Protein AF-A0A9W9KB62-F1 (afdb_monomer_lite)

InterPro domains:
  IPR057495 Mitochondrial chaperone BCS1-like, ATPase lid domain [PF25426] (30-102)

Foldseek 3Di:
DDDDDDDPPDDDPPDPPPPPPQQFDFLVVQLVLQCVLQVVVVVVPPDPDDPVVVVVVSVVSSVLSNLQSVLDDTRDDGSVVSNVLCVVCSPPSPVSSVCSNVVVVVVVVVD

Organism: NCBI:txid1131581

Secondary structure (DSSP, 8-state):
---------S--TT---------PPPHHHHHHHHHHHHHHHHHHS-----HHHHHHHHHHHHHHHHHHHHHSPTTTS-HHHHHHHHHHTTT-HHHHHHHHHHHHHHHHHH-

Radius of gyration: 18.88 Å; chains: 1; bounding box: 44×48×46 Å

Sequence (111 aa):
MRLTVIWTALIRPGRVDLHVRFELPSRGELRSLFLSIYCDVVRSAEIPVEQEKEKKDMGKLENLADQFAENLPERRFSIADVQGFLWCYKWQPEEACVNVEDWVKEMEIED

Structure (mmCIF, N/CA/C/O backbone):
data_AF-A0A9W9KB62-F1
#
_entry.id   AF-A0A9W9KB62-F1
#
loop_
_atom_site.group_PDB
_atom_site.id
_atom_site.type_symbol
_atom_site.label_atom_id
_atom_site.label_alt_id
_atom_site.label_comp_id
_atom_site.label_asym_id
_atom_site.label_entity_id
_atom_site.label_seq_id
_atom_site.pdbx_PDB_ins_code
_atom_site.Cartn_x
_atom_site.Cartn_y
_atom_site.Cartn_z
_atom_site.occupancy
_atom_site.B_iso_or_equiv
_atom_site.auth_seq_id
_atom_site.auth_comp_id
_atom_site.auth_asym_id
_atom_site.auth_atom_id
_atom_site.pdbx_PDB_model_num
ATOM 1 N N . MET A 1 1 ? 35.374 39.244 -21.593 1.00 43.47 1 MET A N 1
ATOM 2 C CA . MET A 1 1 ? 34.054 38.620 -21.847 1.00 43.47 1 MET A CA 1
ATOM 3 C C . MET A 1 1 ? 33.966 37.412 -20.918 1.00 43.47 1 MET A C 1
ATOM 5 O O . MET A 1 1 ? 34.721 36.483 -21.122 1.00 43.47 1 MET A O 1
ATOM 9 N N . ARG A 1 2 ? 33.469 37.534 -19.680 1.00 43.78 2 ARG A N 1
ATOM 10 C CA . ARG A 1 2 ? 32.060 37.546 -19.225 1.00 43.78 2 ARG A CA 1
ATOM 11 C C . ARG A 1 2 ? 31.251 36.312 -19.678 1.00 43.78 2 ARG A C 1
ATOM 13 O O . ARG A 1 2 ? 30.764 36.332 -20.795 1.00 43.78 2 ARG A O 1
ATOM 20 N N . LEU A 1 3 ? 31.113 35.372 -18.722 1.00 45.91 3 LEU A N 1
ATOM 21 C CA . LEU A 1 3 ? 29.965 34.501 -18.373 1.00 45.91 3 LEU A CA 1
ATOM 22 C C . LEU A 1 3 ? 29.475 33.546 -19.486 1.00 45.91 3 LEU A C 1
ATOM 24 O O . LEU A 1 3 ? 29.221 33.980 -20.592 1.00 45.91 3 LEU A O 1
ATOM 28 N N . THR A 1 4 ? 29.316 32.241 -19.261 1.00 45.59 4 THR A N 1
ATOM 29 C CA . THR A 1 4 ? 28.399 31.672 -18.264 1.00 45.59 4 THR A CA 1
ATOM 30 C C . THR A 1 4 ? 28.785 30.246 -17.864 1.00 45.59 4 THR A C 1
ATOM 32 O O . THR A 1 4 ? 28.850 29.322 -18.668 1.00 45.59 4 THR A O 1
ATOM 35 N N . VAL A 1 5 ? 28.968 30.090 -16.559 1.00 54.59 5 VAL A N 1
ATOM 36 C CA . VAL A 1 5 ? 28.783 28.854 -15.806 1.00 54.59 5 VAL A CA 1
ATOM 37 C C . VAL A 1 5 ? 27.310 28.433 -15.865 1.00 54.59 5 VAL A C 1
ATOM 39 O O . VAL A 1 5 ? 26.432 29.226 -15.541 1.00 54.59 5 VAL A O 1
ATOM 42 N N . ILE A 1 6 ? 27.043 27.200 -16.286 1.00 54.06 6 ILE A N 1
ATOM 43 C CA . ILE A 1 6 ? 25.746 26.514 -16.179 1.00 54.06 6 ILE A CA 1
ATOM 44 C C . ILE A 1 6 ? 26.048 25.014 -16.322 1.00 54.06 6 ILE A C 1
ATOM 46 O O . ILE A 1 6 ? 26.405 24.574 -17.401 1.00 54.06 6 ILE A O 1
ATOM 50 N N . TRP A 1 7 ? 26.031 24.150 -15.312 1.00 43.59 7 TRP A N 1
ATOM 51 C CA . TRP A 1 7 ? 25.620 24.253 -13.919 1.00 43.59 7 TRP A CA 1
ATOM 52 C C . TRP A 1 7 ? 26.407 23.215 -13.105 1.00 43.59 7 TRP A C 1
ATOM 54 O O . TRP A 1 7 ? 26.076 22.032 -13.086 1.00 43.59 7 TRP A O 1
ATOM 64 N N . THR A 1 8 ? 27.410 23.657 -12.353 1.00 46.41 8 THR A N 1
ATOM 65 C CA . THR A 1 8 ? 27.910 22.939 -11.173 1.00 46.41 8 THR A CA 1
ATOM 66 C C . THR A 1 8 ? 26.913 23.134 -10.023 1.00 46.41 8 THR A C 1
ATOM 68 O O . THR A 1 8 ? 27.184 23.878 -9.083 1.00 46.41 8 THR A O 1
ATOM 71 N N . ALA A 1 9 ? 25.715 22.550 -10.128 1.00 48.66 9 ALA A N 1
ATOM 72 C CA . ALA A 1 9 ? 24.674 22.684 -9.101 1.00 48.66 9 ALA A CA 1
ATOM 73 C C . ALA A 1 9 ? 23.829 21.423 -8.883 1.00 48.66 9 ALA A C 1
ATOM 75 O O . ALA A 1 9 ? 22.643 21.527 -8.577 1.00 48.66 9 ALA A O 1
ATOM 76 N N . LEU A 1 10 ? 24.426 20.234 -8.992 1.00 45.34 10 LEU A N 1
ATOM 77 C CA . LEU A 1 10 ? 23.745 19.000 -8.584 1.00 45.34 10 LEU A CA 1
ATOM 78 C C . LEU A 1 10 ? 24.334 18.296 -7.364 1.00 45.34 10 LEU A C 1
ATOM 80 O O . LEU A 1 10 ? 23.711 17.366 -6.875 1.00 45.34 10 LEU A O 1
ATOM 84 N N . ILE A 1 11 ? 25.433 18.783 -6.784 1.00 45.31 11 ILE A N 1
ATOM 85 C CA . ILE A 1 11 ? 25.972 18.183 -5.557 1.00 45.31 11 ILE A CA 1
ATOM 86 C C . ILE A 1 11 ? 26.000 19.237 -4.456 1.00 45.31 11 ILE A C 1
ATOM 88 O O . ILE A 1 11 ? 27.013 19.883 -4.196 1.00 45.31 11 ILE A O 1
ATOM 92 N N . ARG A 1 12 ? 24.843 19.439 -3.816 1.00 51.72 12 ARG A N 1
ATOM 93 C CA . ARG A 1 12 ? 24.835 19.995 -2.460 1.00 51.72 12 ARG A CA 1
ATOM 94 C C . ARG A 1 12 ? 25.177 18.850 -1.499 1.00 51.72 12 ARG A C 1
ATOM 96 O O . ARG A 1 12 ? 24.448 17.857 -1.518 1.00 51.72 12 ARG A O 1
ATOM 103 N N . PRO A 1 13 ? 26.196 18.970 -0.631 1.00 46.31 13 PRO A N 1
ATOM 104 C CA . PRO A 1 13 ? 26.306 18.076 0.515 1.00 46.31 13 PRO A CA 1
ATOM 105 C C . PRO A 1 13 ? 25.044 18.261 1.370 1.00 46.31 13 PRO A C 1
ATOM 107 O O . PRO A 1 13 ? 24.754 19.366 1.824 1.00 46.31 13 PRO A O 1
ATOM 110 N N . GLY A 1 14 ? 24.236 17.204 1.477 1.00 48.97 14 GLY A N 1
ATOM 111 C CA . GLY A 1 14 ? 22.903 17.240 2.093 1.00 48.97 14 GLY A CA 1
ATOM 112 C C . GLY A 1 14 ? 21.779 16.638 1.243 1.00 48.97 14 GLY A C 1
ATOM 113 O O . GLY A 1 14 ? 20.659 16.527 1.731 1.00 48.97 14 GLY A O 1
ATOM 114 N N . ARG A 1 15 ? 22.044 16.219 -0.001 1.00 46.28 15 ARG A N 1
ATOM 115 C CA . ARG A 1 15 ? 21.157 15.292 -0.716 1.00 46.28 15 ARG A CA 1
ATOM 116 C C . ARG A 1 15 ? 21.749 13.901 -0.617 1.00 46.28 15 ARG A C 1
ATOM 118 O O . ARG A 1 15 ? 22.855 13.662 -1.086 1.00 46.28 15 ARG A O 1
ATOM 125 N N . VAL A 1 16 ? 21.030 13.020 0.064 1.00 41.38 16 VAL A N 1
ATOM 126 C CA . VAL A 1 16 ? 21.329 11.597 0.043 1.00 41.38 16 VAL A CA 1
ATOM 127 C C . VAL A 1 16 ? 21.095 11.147 -1.404 1.00 41.38 16 VAL A C 1
ATOM 129 O O . VAL A 1 16 ? 19.976 11.220 -1.908 1.00 41.38 16 VAL A O 1
ATOM 132 N N . ASP A 1 17 ? 22.159 10.771 -2.110 1.00 36.97 17 ASP A N 1
ATOM 133 C CA . ASP A 1 17 ? 22.047 9.923 -3.294 1.00 36.97 17 ASP A CA 1
ATOM 134 C C . ASP A 1 17 ? 21.551 8.570 -2.784 1.00 36.97 17 ASP A C 1
ATOM 136 O O . ASP A 1 17 ? 22.338 7.691 -2.414 1.00 36.97 17 ASP A O 1
ATOM 140 N N . LEU A 1 18 ? 20.228 8.431 -2.665 1.00 44.06 18 LEU A N 1
ATOM 141 C CA . LEU A 1 18 ? 19.614 7.145 -2.392 1.00 44.06 18 LEU A CA 1
ATOM 142 C C . LEU A 1 18 ? 19.841 6.305 -3.645 1.00 44.06 18 LEU A C 1
ATOM 144 O O . LEU A 1 18 ? 19.085 6.379 -4.609 1.00 44.06 18 LEU A O 1
ATOM 148 N N . HIS A 1 19 ? 20.914 5.519 -3.631 1.00 42.84 19 HIS A N 1
ATOM 149 C CA . HIS A 1 19 ? 21.057 4.376 -4.514 1.00 42.84 19 HIS A CA 1
ATOM 150 C C . HIS A 1 19 ? 19.961 3.381 -4.114 1.00 42.84 19 HIS A C 1
ATOM 152 O O . HIS A 1 19 ? 20.216 2.427 -3.380 1.00 42.84 19 HIS A O 1
ATOM 158 N N . VAL A 1 20 ? 18.717 3.642 -4.531 1.00 51.00 20 VAL A N 1
ATOM 159 C CA . VAL A 1 20 ? 17.650 2.649 -4.476 1.00 51.00 20 VAL A CA 1
ATOM 160 C C . VAL A 1 20 ? 18.103 1.580 -5.447 1.00 51.00 20 VAL A C 1
ATOM 162 O O . VAL A 1 20 ? 18.060 1.765 -6.663 1.00 51.00 20 VAL A O 1
ATOM 165 N N . ARG A 1 21 ? 18.622 0.470 -4.923 1.00 45.28 21 ARG A N 1
ATOM 166 C CA . ARG A 1 21 ? 18.629 -0.756 -5.708 1.00 45.28 21 ARG A CA 1
ATOM 167 C C . ARG A 1 21 ? 17.193 -0.917 -6.192 1.00 45.28 21 ARG A C 1
ATOM 169 O O . ARG A 1 21 ? 16.294 -0.946 -5.358 1.00 45.28 21 ARG A O 1
ATOM 176 N N . PHE A 1 22 ? 16.986 -0.947 -7.508 1.00 52.59 22 PHE A N 1
ATOM 177 C CA . PHE A 1 22 ? 15.707 -1.257 -8.158 1.00 52.59 22 PHE A CA 1
ATOM 178 C C . PHE A 1 22 ? 15.337 -2.731 -7.900 1.00 52.59 22 PHE A C 1
ATOM 180 O O . PHE A 1 22 ? 15.056 -3.503 -8.811 1.00 52.59 22 PHE A O 1
ATOM 187 N N . GLU A 1 23 ? 15.426 -3.161 -6.646 1.00 60.25 23 GLU A N 1
ATOM 188 C CA . GLU A 1 23 ? 14.832 -4.393 -6.185 1.00 60.25 23 GLU A CA 1
ATOM 189 C C . GLU A 1 23 ? 13.351 -4.087 -6.073 1.00 60.25 23 GLU A C 1
ATOM 191 O O . GLU A 1 23 ? 12.912 -3.217 -5.320 1.00 60.25 23 GLU A O 1
ATOM 196 N N . LEU A 1 24 ? 12.598 -4.729 -6.954 1.00 71.38 24 LEU A N 1
ATOM 197 C CA . LEU A 1 24 ? 11.167 -4.563 -6.985 1.00 71.38 24 LEU A CA 1
ATOM 198 C C . LEU A 1 24 ? 10.626 -5.102 -5.640 1.00 71.38 24 LEU A C 1
ATOM 200 O O . LEU A 1 24 ? 10.989 -6.218 -5.252 1.00 71.38 24 LEU A O 1
ATOM 204 N N . PRO A 1 25 ? 9.820 -4.313 -4.913 1.00 78.19 25 PRO A N 1
ATOM 205 C CA . PRO A 1 25 ? 9.433 -4.593 -3.543 1.00 78.19 25 PRO A CA 1
ATOM 206 C C . PRO A 1 25 ? 8.656 -5.907 -3.447 1.00 78.19 25 PRO A C 1
ATOM 208 O O . PRO A 1 25 ? 7.809 -6.244 -4.284 1.00 78.19 25 PRO A O 1
ATOM 211 N N . SER A 1 26 ? 8.967 -6.658 -2.398 1.00 83.31 26 SER A N 1
ATOM 212 C CA . SER A 1 26 ? 8.211 -7.834 -1.977 1.00 83.31 26 SER A CA 1
ATOM 213 C C . SER A 1 26 ? 6.859 -7.436 -1.376 1.00 83.31 26 SER A C 1
ATOM 215 O O . SER A 1 26 ? 6.665 -6.299 -0.938 1.00 83.31 26 SER A O 1
ATOM 217 N N . ARG A 1 27 ? 5.923 -8.390 -1.277 1.00 84.38 27 ARG A N 1
ATOM 218 C CA . ARG A 1 27 ? 4.610 -8.154 -0.645 1.00 84.38 27 ARG A CA 1
ATOM 219 C C . ARG A 1 27 ? 4.727 -7.549 0.763 1.00 84.38 27 ARG A C 1
ATOM 221 O O . ARG A 1 27 ? 3.986 -6.636 1.118 1.00 84.38 27 ARG A O 1
ATOM 228 N N . GLY A 1 28 ? 5.702 -8.008 1.549 1.00 85.00 28 GLY A N 1
ATOM 229 C CA . GLY A 1 28 ? 5.953 -7.480 2.894 1.00 85.00 28 GLY A CA 1
ATOM 230 C C . GLY A 1 28 ? 6.426 -6.022 2.901 1.00 85.00 28 GLY A C 1
ATOM 231 O O . GLY A 1 28 ? 6.042 -5.253 3.782 1.00 85.00 28 GLY A O 1
ATOM 232 N N . GLU A 1 29 ? 7.214 -5.618 1.904 1.00 84.94 29 GLU A N 1
ATOM 233 C CA . GLU A 1 29 ? 7.671 -4.232 1.755 1.00 84.94 29 GLU A CA 1
ATOM 234 C C . GLU A 1 29 ? 6.536 -3.307 1.314 1.00 84.94 29 GLU A C 1
ATOM 236 O O . GLU A 1 29 ? 6.400 -2.218 1.869 1.00 84.94 29 GLU A O 1
ATOM 241 N N . LEU A 1 30 ? 5.670 -3.758 0.399 1.00 87.50 30 LEU A N 1
ATOM 242 C CA . LEU A 1 30 ? 4.469 -3.022 -0.017 1.00 87.50 30 LEU A CA 1
ATOM 243 C C . LEU A 1 30 ? 3.516 -2.783 1.162 1.00 87.50 30 LEU A C 1
ATOM 245 O O . LEU A 1 30 ? 3.062 -1.657 1.376 1.00 87.50 30 LEU A O 1
ATOM 249 N N . ARG A 1 31 ? 3.292 -3.813 1.989 1.00 90.38 31 ARG A N 1
ATOM 250 C CA . ARG A 1 31 ? 2.530 -3.703 3.243 1.00 90.38 31 ARG A CA 1
ATOM 251 C C . ARG A 1 31 ? 3.147 -2.661 4.178 1.00 90.38 31 ARG A C 1
ATOM 253 O O . ARG A 1 31 ? 2.449 -1.796 4.707 1.00 90.38 31 ARG A O 1
ATOM 260 N N . SER A 1 32 ? 4.464 -2.726 4.385 1.00 87.81 32 SER A N 1
ATOM 261 C CA . SER A 1 32 ? 5.168 -1.790 5.267 1.00 87.81 32 SER A CA 1
ATOM 262 C C . SER A 1 32 ? 5.121 -0.350 4.747 1.00 87.81 32 SER A C 1
ATOM 264 O O . SER A 1 32 ? 4.994 0.579 5.545 1.00 87.81 32 SER A O 1
ATOM 266 N N . LEU A 1 33 ? 5.201 -0.155 3.429 1.00 87.00 33 LEU A N 1
ATOM 267 C CA . LEU A 1 33 ? 5.090 1.151 2.782 1.00 87.00 33 LEU A CA 1
ATOM 268 C C . LEU A 1 33 ? 3.705 1.764 3.016 1.00 87.00 33 LEU A C 1
ATOM 270 O O . LEU A 1 33 ? 3.611 2.911 3.455 1.00 87.00 33 LEU A O 1
ATOM 274 N N . PHE A 1 34 ? 2.646 0.980 2.797 1.00 88.12 34 PHE A N 1
ATOM 275 C CA . PHE A 1 34 ? 1.263 1.392 3.039 1.00 88.12 34 PHE A CA 1
ATOM 276 C C . PHE A 1 34 ? 1.067 1.865 4.482 1.00 88.12 34 PHE A C 1
ATOM 278 O O . PHE A 1 34 ? 0.639 2.994 4.731 1.00 88.12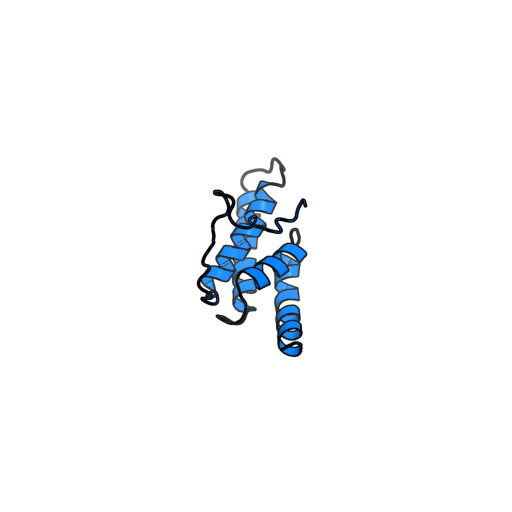 34 PHE A O 1
ATOM 285 N N . LEU A 1 35 ? 1.469 1.034 5.448 1.00 88.12 35 LEU A N 1
ATOM 286 C CA . LEU A 1 35 ? 1.382 1.372 6.866 1.00 88.12 35 LEU A CA 1
ATOM 287 C C . LEU A 1 35 ? 2.180 2.629 7.205 1.00 88.12 35 LEU A C 1
ATOM 289 O O . LEU A 1 35 ? 1.684 3.473 7.944 1.00 88.12 35 LEU A O 1
ATOM 293 N N . SER A 1 36 ? 3.388 2.788 6.663 1.00 85.62 36 SER A N 1
ATOM 294 C CA . SER A 1 36 ? 4.223 3.956 6.947 1.00 85.62 36 SER A CA 1
ATOM 295 C C . SER A 1 36 ? 3.561 5.266 6.514 1.00 85.62 36 SER A C 1
ATOM 297 O O . SER A 1 36 ? 3.619 6.241 7.262 1.00 85.62 36 SER A O 1
ATOM 299 N N . ILE A 1 37 ? 2.933 5.301 5.334 1.00 83.75 37 ILE A N 1
ATOM 300 C CA . ILE A 1 37 ? 2.303 6.514 4.791 1.00 83.75 37 ILE A CA 1
ATOM 301 C C . ILE A 1 37 ? 1.049 6.866 5.592 1.00 83.75 37 ILE A C 1
ATOM 303 O O . ILE A 1 37 ? 0.895 7.999 6.044 1.00 83.75 37 ILE A O 1
ATOM 307 N N . TYR A 1 38 ? 0.167 5.895 5.820 1.00 82.50 38 TYR A N 1
ATOM 308 C CA . TYR A 1 38 ? -1.109 6.163 6.480 1.00 82.50 38 TYR A CA 1
ATOM 309 C C . TYR A 1 38 ? -1.002 6.268 8.002 1.00 82.50 38 TYR A C 1
ATOM 311 O O . TYR A 1 38 ? -1.754 7.024 8.610 1.00 82.50 38 TYR A O 1
ATOM 319 N N . CYS A 1 39 ? -0.048 5.587 8.642 1.00 79.75 39 CYS A N 1
ATOM 320 C CA . CYS A 1 39 ? 0.196 5.756 10.076 1.00 79.75 39 CYS A CA 1
ATOM 321 C C . CYS A 1 39 ? 0.695 7.174 10.389 1.00 79.75 39 CYS A C 1
ATOM 323 O O . CYS A 1 39 ? 0.360 7.723 11.437 1.00 79.75 39 CYS A O 1
ATOM 325 N N . ASP A 1 40 ? 1.448 7.790 9.474 1.00 72.50 40 ASP A N 1
ATOM 326 C CA . ASP A 1 40 ? 1.838 9.194 9.591 1.00 72.50 40 ASP A CA 1
ATOM 327 C C . ASP A 1 40 ? 0.640 10.140 9.457 1.00 72.50 40 ASP A C 1
ATOM 329 O O . ASP A 1 40 ? 0.479 11.052 10.262 1.00 72.50 40 ASP A O 1
ATOM 333 N N . VAL A 1 41 ? -0.266 9.859 8.515 1.00 69.19 41 VAL A N 1
ATOM 334 C CA . VAL A 1 41 ? -1.515 10.615 8.330 1.00 69.19 41 VAL A CA 1
ATOM 335 C C . VAL A 1 41 ? -2.413 1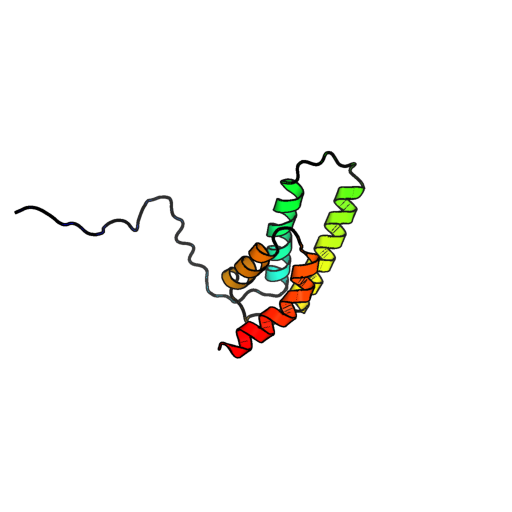0.534 9.568 1.00 69.19 41 VAL A C 1
ATOM 337 O O . VAL A 1 41 ? -2.928 11.557 10.015 1.00 69.19 41 VAL A O 1
ATOM 340 N N . VAL A 1 42 ? -2.551 9.346 10.163 1.00 67.81 42 VAL A N 1
ATOM 341 C CA . VAL A 1 42 ? -3.309 9.141 11.409 1.00 67.81 42 VAL A CA 1
ATOM 342 C C . VAL A 1 42 ? -2.652 9.871 12.582 1.00 67.81 42 VAL A C 1
ATOM 344 O O . VAL A 1 42 ? -3.353 10.506 13.360 1.00 67.81 42 VAL A O 1
ATOM 347 N N . ARG A 1 43 ? -1.315 9.850 12.691 1.00 66.94 43 ARG A N 1
ATOM 348 C CA . ARG A 1 43 ? -0.582 10.592 13.735 1.00 66.94 43 ARG A CA 1
ATOM 349 C C . ARG A 1 43 ? -0.653 12.105 13.563 1.00 66.94 43 ARG A C 1
ATOM 351 O O . ARG A 1 43 ? -0.657 12.826 14.554 1.00 66.94 43 ARG A O 1
ATOM 358 N N . SER A 1 44 ? -0.662 12.582 12.322 1.00 65.00 44 SER A N 1
ATOM 359 C CA . SER A 1 44 ? -0.718 14.008 12.007 1.00 65.00 44 SER A CA 1
ATOM 360 C C . SER A 1 44 ? -2.135 14.577 12.099 1.00 65.00 44 SER A C 1
ATOM 362 O O . SER A 1 44 ? -2.288 15.795 12.169 1.00 65.00 44 SER A O 1
ATOM 364 N N . ALA A 1 45 ? -3.169 13.734 12.089 1.00 62.16 45 ALA A N 1
ATOM 365 C CA . ALA A 1 45 ? -4.526 14.129 12.428 1.00 62.16 45 ALA A CA 1
ATOM 366 C C . ALA A 1 45 ? -4.634 14.237 13.959 1.00 62.16 45 ALA A C 1
ATOM 368 O O . ALA A 1 45 ? -4.930 13.264 14.641 1.00 62.16 45 ALA A O 1
ATOM 369 N N . GLU A 1 46 ? -4.351 15.422 14.501 1.00 51.62 46 GLU A N 1
ATOM 370 C CA . GLU A 1 46 ? -4.330 15.757 15.935 1.00 51.62 46 GLU A CA 1
ATOM 371 C C . GLU A 1 46 ? -5.723 15.674 16.597 1.00 51.62 46 GLU A C 1
ATOM 373 O O . GLU A 1 46 ? -6.276 16.668 17.069 1.00 51.62 46 GLU A O 1
ATOM 378 N N . ILE A 1 47 ? -6.332 14.490 16.625 1.00 54.12 47 ILE A N 1
ATOM 379 C CA . ILE A 1 47 ? -7.596 14.252 17.313 1.00 54.12 47 ILE A CA 1
ATOM 380 C C . ILE A 1 47 ? -7.268 13.589 18.660 1.00 54.12 47 ILE A C 1
ATOM 382 O O . ILE A 1 47 ? -6.692 12.501 18.672 1.00 54.12 47 ILE A O 1
ATOM 386 N N . PRO A 1 48 ? -7.623 14.196 19.810 1.00 49.00 48 PRO A N 1
ATOM 387 C CA . PRO A 1 48 ? -7.451 13.567 21.113 1.00 49.00 48 PRO A CA 1
ATOM 388 C C . PRO A 1 48 ? -8.490 12.451 21.241 1.00 49.00 48 PRO A C 1
ATOM 390 O O . PRO A 1 48 ? -9.616 12.687 21.679 1.00 49.00 48 PRO A O 1
ATOM 393 N N . VAL A 1 49 ? -8.150 11.246 20.786 1.00 51.47 49 VAL A N 1
ATOM 394 C CA . VAL A 1 49 ? -9.065 10.104 20.803 1.00 51.47 49 VAL A CA 1
ATOM 395 C C . VAL A 1 49 ? -8.596 9.070 21.815 1.00 51.47 49 VAL A C 1
ATOM 397 O O . VAL A 1 49 ? -7.439 8.674 21.860 1.00 51.47 49 VAL A O 1
ATOM 400 N N . GLU A 1 50 ? -9.548 8.650 22.639 1.00 53.28 50 GLU A N 1
ATOM 401 C CA . GLU A 1 50 ? -9.469 7.583 23.630 1.00 53.28 50 GLU A CA 1
ATOM 402 C C . GLU A 1 50 ? -8.734 6.340 2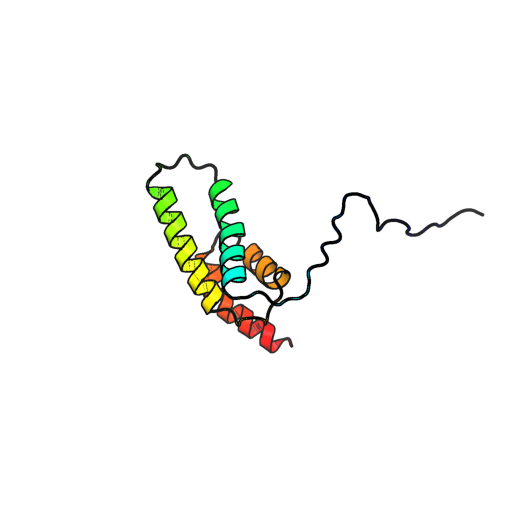3.083 1.00 53.28 50 GLU A C 1
ATOM 404 O O . GLU A 1 50 ? -9.035 5.854 21.991 1.00 53.28 50 GLU A O 1
ATOM 409 N N . GLN A 1 51 ? -7.796 5.807 23.875 1.00 51.50 51 GLN A N 1
ATOM 410 C CA . GLN A 1 51 ? -6.812 4.756 23.537 1.00 51.50 51 GLN A CA 1
ATOM 411 C C . GLN A 1 51 ? -7.391 3.462 22.916 1.00 51.50 51 GLN A C 1
ATOM 413 O O . GLN A 1 51 ? -6.652 2.636 22.377 1.00 51.50 51 GLN A O 1
ATOM 418 N N . GLU A 1 52 ? -8.706 3.247 22.991 1.00 54.69 52 GLU A N 1
ATOM 419 C CA . GLU A 1 52 ? -9.394 2.101 22.385 1.00 54.69 52 GLU A CA 1
ATOM 420 C C . GLU A 1 52 ? -9.697 2.287 20.889 1.00 54.69 52 GLU A C 1
ATOM 422 O O . GLU A 1 52 ? -9.745 1.301 20.149 1.00 54.69 52 GLU A O 1
ATOM 427 N N . LYS A 1 53 ? -9.863 3.527 20.409 1.00 57.22 53 LYS A N 1
ATOM 428 C CA . LYS A 1 53 ? -10.135 3.812 18.989 1.00 57.22 53 LYS A CA 1
ATOM 429 C C . LYS A 1 53 ? -8.872 3.708 18.137 1.00 57.22 53 LYS A C 1
ATOM 431 O O . LYS A 1 53 ? -8.912 3.047 17.105 1.00 57.22 53 LYS A O 1
ATOM 436 N N . GLU A 1 54 ? -7.736 4.211 18.625 1.00 57.34 54 GLU A N 1
ATOM 437 C CA . GLU A 1 54 ? -6.445 4.114 17.921 1.00 57.34 54 GLU A CA 1
ATOM 438 C C . GLU A 1 54 ? -6.053 2.663 17.603 1.00 57.34 54 GLU A C 1
ATOM 440 O O . GLU A 1 54 ? -5.614 2.363 16.494 1.00 57.34 54 GLU A O 1
ATOM 445 N N . LYS A 1 55 ? -6.274 1.726 18.538 1.00 62.81 55 LYS A N 1
ATOM 446 C CA . LYS A 1 55 ? -6.009 0.295 18.296 1.00 62.81 55 LYS A CA 1
ATOM 447 C C . LYS A 1 55 ? -6.926 -0.297 17.228 1.00 62.81 55 LYS A C 1
ATOM 449 O O . LYS A 1 55 ? -6.494 -1.138 16.442 1.00 62.81 55 LYS A O 1
ATOM 454 N N . LYS A 1 56 ? -8.191 0.130 17.200 1.00 64.81 56 LYS A N 1
ATOM 455 C CA . LYS A 1 56 ? -9.175 -0.335 16.217 1.00 64.81 56 LYS A CA 1
ATOM 456 C C . LYS A 1 56 ? -8.858 0.190 14.817 1.00 64.81 56 LYS A C 1
ATOM 458 O O . LYS A 1 56 ? -9.004 -0.556 13.853 1.00 64.81 56 LYS A O 1
ATOM 463 N N . ASP A 1 57 ? -8.416 1.436 14.711 1.00 70.50 57 ASP A N 1
ATOM 464 C CA . ASP A 1 57 ? -8.046 2.047 13.434 1.00 70.50 57 ASP A CA 1
ATOM 465 C C . ASP A 1 57 ? -6.706 1.506 12.912 1.00 70.50 57 ASP A C 1
ATOM 467 O O . ASP A 1 57 ? -6.585 1.224 11.721 1.00 70.50 57 ASP A O 1
ATOM 471 N N . MET A 1 58 ? -5.748 1.219 13.801 1.00 76.19 58 MET A N 1
ATOM 472 C CA . MET A 1 58 ? -4.498 0.547 13.434 1.00 76.19 58 MET A CA 1
ATOM 473 C C . MET A 1 58 ? -4.741 -0.872 12.897 1.00 76.19 58 MET A C 1
ATOM 475 O O . MET A 1 58 ? -4.242 -1.204 11.827 1.00 76.19 58 MET A O 1
ATOM 479 N N . GLY A 1 59 ? -5.573 -1.682 13.564 1.00 80.19 59 GLY A N 1
ATOM 480 C CA . GLY A 1 59 ? -5.884 -3.039 13.093 1.00 80.19 59 GLY A CA 1
ATOM 481 C C . GLY A 1 59 ? -6.631 -3.074 11.751 1.00 80.19 59 GLY A C 1
ATOM 482 O O . GLY A 1 59 ? -6.427 -3.985 10.949 1.00 80.19 59 GLY A O 1
ATOM 483 N N . LYS A 1 60 ? -7.468 -2.066 11.464 1.00 84.50 60 LYS A N 1
ATOM 484 C CA . LYS A 1 60 ? -8.077 -1.905 10.132 1.00 84.50 60 LYS A CA 1
ATOM 485 C C . LYS A 1 60 ? -7.031 -1.586 9.072 1.00 84.50 60 LYS A C 1
ATOM 487 O O . LYS A 1 60 ? -7.078 -2.155 7.988 1.00 84.50 60 LYS A O 1
ATOM 492 N N . LEU A 1 61 ? -6.101 -0.689 9.389 1.00 85.50 61 LEU A N 1
ATOM 493 C CA . LEU A 1 61 ? -5.051 -0.281 8.467 1.00 85.50 61 LEU A CA 1
ATOM 494 C C . LEU A 1 61 ? -4.106 -1.440 8.133 1.00 85.50 61 LEU A C 1
ATOM 496 O O . LEU A 1 61 ? -3.690 -1.565 6.989 1.00 85.50 61 LEU A O 1
ATOM 500 N N . GLU A 1 62 ? -3.817 -2.315 9.099 1.00 87.31 62 GLU A N 1
ATOM 501 C CA . GLU A 1 62 ? -3.064 -3.550 8.857 1.00 87.31 62 GLU A CA 1
ATOM 502 C C . GLU A 1 62 ? -3.778 -4.483 7.881 1.00 87.31 62 GLU A C 1
ATOM 504 O O . GLU A 1 62 ? -3.158 -4.933 6.926 1.00 87.31 62 GLU A O 1
ATOM 509 N N . ASN A 1 63 ? -5.083 -4.706 8.059 1.00 89.44 63 ASN A N 1
ATOM 510 C CA . ASN A 1 63 ? -5.859 -5.545 7.143 1.00 89.44 63 ASN A CA 1
ATOM 511 C C . ASN A 1 63 ? -5.901 -4.951 5.722 1.00 89.44 63 ASN A C 1
ATOM 513 O O . ASN A 1 63 ? -5.710 -5.668 4.744 1.00 89.44 63 ASN A O 1
ATOM 517 N N . LEU A 1 64 ? -6.075 -3.630 5.609 1.00 89.50 64 LEU A N 1
ATOM 518 C CA . LEU A 1 64 ? -6.003 -2.928 4.325 1.00 89.50 64 LEU A CA 1
ATOM 519 C C . LEU A 1 64 ? -4.613 -3.040 3.691 1.00 89.50 64 LEU A C 1
ATOM 521 O O . LEU A 1 64 ? -4.510 -3.260 2.492 1.00 89.50 64 LEU A O 1
ATOM 525 N N . ALA A 1 65 ? -3.544 -2.944 4.482 1.00 89.69 65 ALA A N 1
ATOM 526 C CA . ALA A 1 65 ? -2.183 -3.094 3.982 1.00 89.69 65 ALA A CA 1
ATOM 527 C C . ALA A 1 65 ? -1.922 -4.504 3.431 1.00 89.69 65 ALA A C 1
ATOM 529 O O . ALA A 1 65 ? -1.243 -4.641 2.414 1.00 89.69 65 ALA A O 1
ATOM 530 N N . ASP A 1 66 ? -2.463 -5.537 4.083 1.00 90.06 66 ASP A N 1
ATOM 531 C CA . ASP A 1 66 ? -2.401 -6.913 3.591 1.00 90.06 66 ASP A CA 1
ATOM 532 C C . ASP A 1 66 ? -3.184 -7.060 2.271 1.00 90.06 66 ASP A C 1
ATOM 534 O O . ASP A 1 66 ? -2.605 -7.509 1.283 1.00 90.06 66 ASP A O 1
ATOM 538 N N . GLN A 1 67 ? -4.423 -6.556 2.192 1.00 89.81 67 GLN A N 1
ATOM 539 C CA . GLN A 1 67 ? -5.218 -6.571 0.950 1.00 89.81 67 GLN A CA 1
ATOM 540 C C . GLN A 1 67 ? -4.543 -5.807 -0.196 1.00 89.81 67 GLN A C 1
ATOM 542 O O . GLN A 1 67 ? -4.482 -6.287 -1.326 1.00 89.81 67 GLN A O 1
ATOM 547 N N . PHE A 1 68 ? -3.995 -4.626 0.090 1.00 89.94 68 PHE A N 1
ATOM 548 C CA . PHE A 1 68 ? -3.264 -3.817 -0.880 1.00 89.94 68 PHE A CA 1
ATOM 549 C C . PHE A 1 68 ? -2.065 -4.576 -1.455 1.00 89.94 68 PHE A C 1
ATOM 551 O O . PHE A 1 68 ? -1.841 -4.583 -2.664 1.00 89.94 68 PHE A O 1
ATOM 558 N N . ALA A 1 69 ? -1.303 -5.244 -0.589 1.00 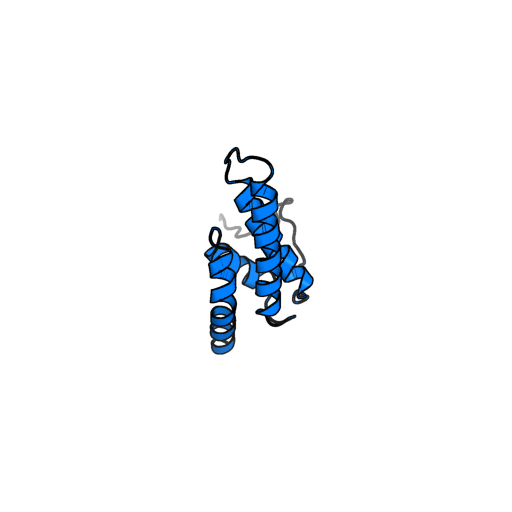88.81 69 ALA A N 1
ATOM 559 C CA . ALA A 1 69 ? -0.134 -6.004 -0.993 1.00 88.81 69 ALA A CA 1
ATOM 560 C C . ALA A 1 69 ? -0.499 -7.320 -1.715 1.00 88.81 69 ALA 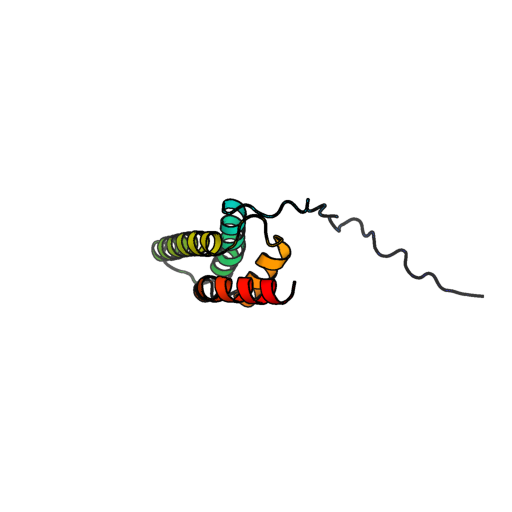A C 1
ATOM 562 O O . ALA A 1 69 ? 0.276 -7.797 -2.543 1.00 88.81 69 ALA A O 1
ATOM 563 N N . GLU A 1 70 ? -1.660 -7.916 -1.429 1.00 88.25 70 GLU A N 1
ATOM 564 C CA . GLU A 1 70 ? -2.201 -9.062 -2.174 1.00 88.25 70 GLU A CA 1
ATOM 565 C C . GLU A 1 70 ? -2.673 -8.680 -3.582 1.00 88.25 70 GLU A C 1
ATOM 567 O O . GLU A 1 70 ? -2.423 -9.434 -4.523 1.00 88.25 70 GLU A O 1
ATOM 572 N N . ASN A 1 71 ? -3.284 -7.503 -3.737 1.00 87.19 71 ASN A N 1
ATOM 573 C CA . ASN A 1 71 ? -3.769 -7.001 -5.027 1.00 87.19 71 ASN A CA 1
ATOM 574 C C . ASN A 1 71 ? -2.644 -6.496 -5.947 1.00 87.19 71 ASN A C 1
ATOM 576 O O . ASN A 1 71 ? -2.849 -6.344 -7.150 1.00 87.19 71 ASN A O 1
ATOM 580 N N . LEU A 1 72 ? -1.450 -6.239 -5.405 1.00 84.56 72 LEU A N 1
ATOM 581 C CA . LEU A 1 72 ? -0.287 -5.820 -6.182 1.00 84.56 72 LEU A CA 1
ATOM 582 C C . LEU A 1 72 ? 0.544 -7.020 -6.659 1.00 84.56 72 LEU A C 1
ATOM 584 O O . LEU A 1 72 ? 0.954 -7.858 -5.848 1.00 84.56 72 LEU A O 1
ATOM 588 N N . PRO A 1 73 ? 0.894 -7.085 -7.956 1.00 80.00 73 PRO A N 1
ATOM 589 C CA . PRO A 1 73 ? 1.840 -8.076 -8.437 1.00 80.00 73 PRO A CA 1
ATOM 590 C C . PRO A 1 73 ? 3.227 -7.820 -7.830 1.00 80.00 73 PRO A C 1
ATOM 592 O O . PRO A 1 73 ? 3.819 -6.744 -7.962 1.00 80.00 73 PRO A O 1
ATOM 595 N N . GLU A 1 74 ? 3.754 -8.841 -7.151 1.00 75.12 74 GLU A N 1
ATOM 596 C CA . GLU A 1 74 ? 5.074 -8.787 -6.528 1.00 75.12 74 GLU A CA 1
ATOM 597 C C . GLU A 1 74 ? 6.144 -8.540 -7.579 1.00 75.12 74 GLU A C 1
ATOM 599 O O . GLU A 1 74 ? 6.132 -9.123 -8.664 1.00 75.12 74 GLU A O 1
ATOM 604 N N . ARG A 1 75 ? 7.134 -7.733 -7.211 1.00 74.12 75 ARG A N 1
ATOM 605 C CA . ARG A 1 75 ? 8.273 -7.443 -8.068 1.00 74.12 75 ARG A CA 1
ATOM 606 C C . ARG A 1 75 ? 7.910 -6.833 -9.442 1.00 74.12 75 ARG A C 1
ATOM 608 O O . ARG A 1 75 ? 8.604 -7.091 -10.421 1.00 74.12 75 ARG A O 1
ATOM 615 N N . ARG A 1 76 ? 6.828 -6.053 -9.538 1.00 76.19 76 ARG A N 1
ATOM 616 C CA . ARG A 1 76 ? 6.392 -5.423 -10.802 1.00 76.19 76 ARG A CA 1
ATOM 617 C C . ARG A 1 76 ? 6.571 -3.906 -10.818 1.00 76.19 76 ARG A C 1
ATOM 619 O O . ARG A 1 76 ? 7.096 -3.375 -11.788 1.00 76.19 76 ARG A O 1
ATOM 626 N N . PHE A 1 77 ? 6.191 -3.237 -9.734 1.00 79.38 77 PHE A N 1
ATOM 627 C CA . PHE A 1 77 ? 6.202 -1.775 -9.617 1.00 79.38 77 PHE A CA 1
ATOM 628 C C . PHE A 1 77 ? 7.318 -1.303 -8.699 1.00 79.38 77 PHE A C 1
ATOM 630 O O . PHE A 1 77 ? 7.618 -1.978 -7.718 1.00 79.38 77 PHE A O 1
ATOM 637 N N . SER A 1 78 ? 7.931 -0.150 -8.972 1.00 82.75 78 SER A N 1
ATOM 638 C CA . SER A 1 78 ? 8.929 0.396 -8.052 1.00 82.75 78 SER A CA 1
ATOM 639 C C . SER A 1 78 ? 8.264 0.950 -6.787 1.00 82.75 78 SER A C 1
ATOM 641 O O . SER A 1 78 ? 7.085 1.310 -6.782 1.00 82.75 78 SER A O 1
ATOM 643 N N . ILE A 1 79 ? 9.038 1.082 -5.706 1.00 81.75 79 ILE A N 1
ATOM 644 C CA . ILE A 1 79 ? 8.569 1.737 -4.474 1.00 81.75 79 ILE A CA 1
ATOM 645 C C . ILE A 1 79 ? 8.042 3.148 -4.779 1.00 81.75 79 ILE A C 1
ATOM 647 O O . ILE A 1 79 ? 7.056 3.559 -4.181 1.00 81.75 79 ILE A O 1
ATOM 651 N N . ALA A 1 80 ? 8.658 3.875 -5.716 1.00 81.50 80 ALA A N 1
ATOM 652 C CA . ALA A 1 80 ? 8.254 5.235 -6.064 1.00 81.50 80 ALA A CA 1
ATOM 653 C C . ALA A 1 80 ? 6.886 5.287 -6.760 1.00 81.50 80 ALA A C 1
ATOM 655 O O . ALA A 1 80 ? 6.096 6.173 -6.439 1.00 81.50 80 ALA A O 1
ATOM 656 N N . ASP A 1 81 ? 6.591 4.337 -7.650 1.00 83.56 81 ASP A N 1
ATOM 657 C CA . ASP A 1 81 ? 5.305 4.276 -8.360 1.00 83.56 81 ASP A CA 1
ATOM 658 C C . ASP A 1 81 ? 4.170 3.989 -7.378 1.00 83.56 81 ASP A C 1
ATOM 660 O O . ASP A 1 81 ? 3.191 4.731 -7.301 1.00 83.56 81 ASP A O 1
ATOM 664 N N . VAL A 1 82 ? 4.362 2.965 -6.541 1.00 85.44 82 VAL A N 1
ATOM 665 C CA . VAL A 1 82 ? 3.398 2.591 -5.501 1.00 85.44 82 VAL A CA 1
ATOM 666 C C . VAL A 1 82 ? 3.228 3.729 -4.495 1.00 85.44 82 VAL A C 1
ATOM 668 O O . VAL A 1 82 ? 2.111 4.071 -4.120 1.00 85.44 82 VAL A O 1
ATOM 671 N N . GLN A 1 83 ? 4.321 4.362 -4.068 1.00 84.19 83 GLN A N 1
ATOM 672 C CA . GLN A 1 83 ? 4.264 5.493 -3.145 1.00 84.19 83 GLN A CA 1
ATOM 673 C C . GLN A 1 83 ? 3.545 6.702 -3.767 1.00 84.19 83 GLN A C 1
ATOM 675 O O . GLN A 1 83 ? 2.782 7.374 -3.075 1.00 84.19 83 GLN A O 1
ATOM 680 N N . GLY A 1 84 ? 3.755 6.965 -5.060 1.00 85.19 84 GLY A N 1
ATOM 681 C CA . GLY A 1 84 ? 3.052 8.003 -5.812 1.00 85.19 84 GLY A CA 1
ATOM 682 C C . GLY A 1 84 ? 1.548 7.746 -5.872 1.00 85.19 84 GLY A C 1
ATOM 683 O O . GLY A 1 84 ? 0.767 8.640 -5.547 1.00 85.19 84 GLY A O 1
ATOM 684 N N . PHE A 1 85 ? 1.150 6.509 -6.177 1.00 86.44 85 PHE A N 1
ATOM 685 C CA . PHE A 1 85 ? -0.247 6.079 -6.130 1.00 86.44 85 PHE A CA 1
ATOM 686 C C . PHE A 1 85 ? -0.856 6.291 -4.736 1.00 86.44 85 PHE A C 1
ATOM 688 O O . PHE A 1 85 ? -1.899 6.928 -4.594 1.00 86.44 85 PHE A O 1
ATOM 695 N N . LEU A 1 86 ? -0.172 5.849 -3.677 1.00 86.81 86 LEU A N 1
ATOM 696 C CA . LEU A 1 86 ? -0.653 6.008 -2.300 1.00 86.81 86 LEU A CA 1
ATOM 697 C C . LEU A 1 86 ? -0.784 7.477 -1.871 1.00 86.81 86 LEU A C 1
ATOM 699 O O . LEU A 1 86 ? -1.650 7.815 -1.063 1.00 86.81 86 LEU A O 1
ATOM 703 N N . TRP A 1 87 ? 0.023 8.379 -2.433 1.00 83.81 87 TRP A N 1
ATOM 704 C CA . TRP A 1 87 ? -0.132 9.816 -2.206 1.00 83.81 87 TRP A CA 1
ATOM 705 C C . TRP A 1 87 ? -1.363 10.421 -2.886 1.00 83.81 87 TRP A C 1
ATOM 707 O O . TRP A 1 87 ? -1.924 11.369 -2.331 1.00 83.81 87 TRP A O 1
ATOM 717 N N . CYS A 1 88 ? -1.837 9.877 -4.010 1.00 84.56 88 CYS A N 1
ATOM 718 C CA . CYS A 1 88 ? -3.127 10.276 -4.588 1.00 84.56 88 CYS A CA 1
ATOM 719 C C . CYS A 1 88 ? -4.291 9.959 -3.637 1.00 84.56 88 CYS A C 1
ATOM 721 O O . CYS A 1 88 ? -5.235 10.739 -3.538 1.00 84.56 88 CYS A O 1
ATOM 723 N N . TYR A 1 89 ? -4.168 8.885 -2.855 1.00 85.44 89 TYR A N 1
ATOM 724 C CA . TYR A 1 89 ? -5.163 8.442 -1.877 1.00 85.44 89 TYR A CA 1
ATOM 725 C C . TYR A 1 89 ? -4.770 8.758 -0.431 1.00 85.44 89 TYR A C 1
ATOM 727 O O . TYR A 1 89 ? -5.144 8.024 0.484 1.00 85.44 89 TYR A O 1
ATOM 735 N N . LYS A 1 90 ? -4.025 9.847 -0.191 1.00 78.62 90 LYS A N 1
ATOM 736 C CA . LYS A 1 90 ? -3.404 10.176 1.110 1.00 78.62 90 LYS A CA 1
ATOM 737 C C . LYS A 1 90 ? -4.335 10.070 2.330 1.00 78.62 90 LYS A C 1
ATOM 739 O O . LYS A 1 90 ? -3.871 9.724 3.409 1.00 78.62 90 LYS A O 1
ATOM 744 N N . TRP A 1 91 ? -5.626 10.359 2.179 1.00 78.19 91 TRP A N 1
ATOM 745 C CA . TRP A 1 91 ? -6.609 10.339 3.276 1.00 78.19 91 TRP A CA 1
ATOM 746 C C . TRP A 1 91 ? -7.633 9.200 3.169 1.00 78.19 91 TRP A C 1
ATOM 748 O O . TRP A 1 91 ? -8.559 9.136 3.972 1.00 78.19 91 TRP A O 1
ATOM 758 N N . GLN A 1 92 ? -7.492 8.319 2.176 1.00 84.69 92 GLN A N 1
ATOM 759 C CA . GLN A 1 92 ? -8.480 7.295 1.831 1.00 84.69 92 GLN A CA 1
ATOM 760 C C . GLN A 1 92 ? -7.794 5.939 1.576 1.00 84.69 92 GLN A C 1
ATOM 762 O O . GLN A 1 92 ? -7.707 5.494 0.431 1.00 84.69 92 GLN A O 1
ATOM 767 N N . PRO A 1 93 ? -7.307 5.256 2.630 1.00 85.00 93 PRO A N 1
ATOM 768 C CA . PRO A 1 93 ? -6.642 3.956 2.494 1.00 85.00 93 PRO A CA 1
ATOM 769 C C . PRO A 1 93 ? -7.567 2.865 1.931 1.00 85.00 93 PRO A C 1
ATOM 771 O O . PRO A 1 93 ? -7.107 1.960 1.241 1.00 85.00 93 PRO A O 1
ATOM 774 N N . GLU A 1 94 ? -8.873 2.956 2.197 1.00 87.44 94 GLU A N 1
ATOM 775 C CA . GLU A 1 94 ? -9.878 2.027 1.666 1.00 87.44 94 GLU A CA 1
ATOM 776 C C . GLU A 1 94 ? -10.002 2.152 0.142 1.00 87.44 94 GLU A C 1
ATOM 778 O O . GLU A 1 94 ? -9.946 1.149 -0.564 1.00 87.44 94 GLU A O 1
ATOM 783 N N . GLU A 1 95 ? -10.086 3.382 -0.376 1.00 87.25 95 GLU A N 1
ATOM 784 C CA . GLU A 1 95 ? -10.136 3.621 -1.823 1.00 87.25 95 GLU A CA 1
ATOM 785 C C . GLU A 1 95 ? -8.834 3.227 -2.512 1.00 87.25 95 GLU A C 1
ATOM 787 O O . GLU A 1 95 ? -8.875 2.689 -3.614 1.00 87.25 95 GLU A O 1
ATOM 792 N N . ALA A 1 96 ? -7.687 3.421 -1.856 1.00 88.56 96 ALA A N 1
ATOM 793 C CA . ALA A 1 96 ? -6.413 2.950 -2.383 1.00 88.56 96 ALA A CA 1
ATOM 794 C C . ALA A 1 96 ? -6.435 1.433 -2.631 1.00 88.56 96 ALA A C 1
ATOM 796 O O . ALA A 1 96 ? -5.963 0.984 -3.667 1.00 88.56 96 ALA A O 1
ATOM 797 N N . CYS A 1 97 ? -7.021 0.642 -1.726 1.00 88.50 97 CYS A N 1
ATOM 798 C CA . CYS A 1 97 ? -7.100 -0.816 -1.872 1.00 88.50 97 CYS A CA 1
ATOM 799 C C . CYS A 1 97 ? -8.080 -1.271 -2.958 1.00 88.50 97 CYS A C 1
ATOM 801 O O . CYS A 1 97 ? -7.865 -2.318 -3.560 1.00 88.50 97 CYS A O 1
ATOM 803 N N . VAL A 1 98 ? -9.149 -0.508 -3.201 1.00 88.94 98 VAL A N 1
ATOM 804 C CA . VAL A 1 98 ? -10.129 -0.811 -4.257 1.00 88.94 98 VAL A CA 1
ATOM 805 C C . VAL A 1 98 ? -9.578 -0.424 -5.629 1.00 88.94 98 VAL A C 1
ATOM 807 O O . VAL A 1 98 ? -9.667 -1.203 -6.572 1.00 88.94 98 VAL A O 1
ATOM 810 N N . ASN A 1 99 ? -8.964 0.755 -5.729 1.00 88.50 99 ASN A N 1
ATOM 811 C CA . ASN A 1 99 ? -8.472 1.294 -6.994 1.00 88.50 99 ASN A CA 1
ATOM 812 C C . ASN A 1 99 ? -7.082 0.773 -7.379 1.00 88.50 99 ASN A C 1
ATOM 814 O O . ASN A 1 99 ? -6.656 0.997 -8.507 1.00 88.50 99 ASN A O 1
ATOM 818 N N . VAL A 1 100 ? -6.361 0.077 -6.489 1.00 88.62 100 VAL A N 1
ATOM 819 C CA . VAL A 1 100 ? -5.034 -0.468 -6.826 1.00 88.62 100 VAL A CA 1
ATOM 820 C C . VAL A 1 100 ? -5.115 -1.496 -7.951 1.00 88.62 100 VAL A C 1
ATOM 822 O O . VAL A 1 100 ? -4.255 -1.490 -8.820 1.00 88.62 100 VAL A O 1
ATOM 825 N N . GLU A 1 101 ? -6.149 -2.342 -7.987 1.00 88.06 101 GLU A N 1
ATOM 826 C CA . GLU A 1 101 ? -6.303 -3.333 -9.060 1.00 88.06 101 GLU A CA 1
ATOM 827 C C . GLU A 1 101 ? -6.528 -2.650 -10.417 1.00 88.06 101 GLU A C 1
ATOM 829 O O . GLU A 1 101 ? -5.988 -3.085 -11.433 1.00 88.06 101 GLU A O 1
ATOM 834 N N . ASP A 1 102 ? -7.308 -1.568 -10.429 1.00 89.00 102 ASP A N 1
ATOM 835 C CA . ASP A 1 102 ? -7.574 -0.783 -11.634 1.00 89.00 102 ASP A CA 1
ATOM 836 C C . ASP A 1 102 ? -6.313 -0.046 -12.099 1.00 89.00 102 ASP A C 1
ATOM 838 O O . ASP A 1 102 ? -5.921 -0.165 -13.254 1.00 89.00 102 ASP A O 1
ATOM 842 N N . TRP A 1 103 ? -5.590 0.582 -11.170 1.00 89.06 103 TRP A N 1
ATOM 843 C CA . TRP A 1 103 ? -4.310 1.233 -11.447 1.00 89.06 103 TRP A CA 1
ATOM 844 C C . TRP A 1 103 ? -3.257 0.267 -12.000 1.00 89.06 103 TRP A C 1
ATOM 846 O O . TRP A 1 103 ? -2.535 0.611 -12.932 1.00 89.06 103 TRP A O 1
ATOM 856 N N . VAL A 1 104 ? -3.182 -0.959 -11.469 1.00 86.81 104 VAL A N 1
ATOM 857 C CA . VAL A 1 104 ? -2.297 -2.001 -12.011 1.00 86.81 104 VAL A CA 1
ATOM 858 C C . VAL A 1 104 ? -2.658 -2.301 -13.465 1.00 86.81 104 VAL A C 1
ATOM 860 O O . VAL A 1 104 ? -1.761 -2.361 -14.301 1.00 86.81 104 VAL A O 1
ATOM 863 N N . LYS A 1 105 ? -3.952 -2.442 -13.785 1.00 85.94 105 LYS A N 1
ATOM 864 C CA . LYS A 1 105 ? -4.413 -2.676 -15.163 1.00 85.94 105 LYS A CA 1
ATOM 865 C C . LYS A 1 105 ? -4.107 -1.492 -16.074 1.00 85.94 105 LYS A C 1
ATOM 867 O O . LYS A 1 105 ? -3.664 -1.716 -17.193 1.00 85.94 105 LYS A O 1
ATOM 872 N N . GLU A 1 106 ? -4.324 -0.258 -15.620 1.00 85.12 106 GLU A N 1
ATOM 873 C CA . GLU A 1 106 ? -3.994 0.947 -16.392 1.00 85.12 106 GLU A CA 1
ATOM 874 C C . GLU A 1 106 ? -2.497 1.005 -16.716 1.00 85.12 106 GLU A C 1
ATOM 876 O O . GLU A 1 106 ? -2.126 1.157 -17.878 1.00 85.12 106 GLU A O 1
ATOM 881 N N . MET A 1 107 ? -1.635 0.780 -15.720 1.00 80.12 107 MET A N 1
ATOM 882 C CA . MET A 1 107 ? -0.183 0.760 -15.914 1.00 80.12 107 MET A CA 1
ATOM 883 C C . MET A 1 107 ? 0.277 -0.380 -16.836 1.00 80.12 107 MET A C 1
ATOM 885 O O . MET A 1 107 ? 1.241 -0.210 -17.573 1.00 80.12 107 MET A O 1
ATOM 889 N N . GLU A 1 108 ? -0.400 -1.535 -16.830 1.00 76.06 108 GLU A N 1
ATOM 890 C CA . GLU A 1 108 ? -0.102 -2.651 -17.743 1.00 76.06 108 GLU A CA 1
ATOM 891 C C . GLU A 1 108 ? -0.557 -2.417 -19.190 1.00 76.06 108 GLU A C 1
ATOM 893 O O . GLU A 1 108 ? -0.077 -3.104 -20.087 1.00 76.06 108 GLU A O 1
ATOM 898 N N . ILE A 1 109 ? -1.489 -1.490 -19.430 1.00 75.00 109 ILE A N 1
ATOM 899 C CA . ILE A 1 109 ? -1.939 -1.118 -20.781 1.00 75.00 109 ILE A CA 1
ATOM 900 C C . ILE A 1 109 ? -0.987 -0.090 -21.415 1.00 75.00 109 ILE A C 1
ATOM 902 O O . ILE A 1 109 ? -0.926 0.011 -22.642 1.00 75.00 109 ILE A O 1
ATOM 906 N N . GLU A 1 110 ? -0.269 0.680 -20.594 1.00 58.16 110 GLU A N 1
ATOM 907 C CA . GLU A 1 110 ? 0.638 1.746 -21.034 1.00 58.16 110 GLU A CA 1
ATOM 908 C C . GLU A 1 110 ? 2.076 1.265 -21.345 1.00 58.16 110 GLU A C 1
ATOM 910 O O . GLU A 1 110 ? 2.811 1.987 -22.025 1.00 58.16 110 GLU A O 1
ATOM 915 N N . ASP A 1 111 ? 2.452 0.055 -20.904 1.00 48.97 111 ASP A N 1
ATOM 916 C CA . ASP A 1 111 ? 3.717 -0.660 -21.207 1.00 48.97 111 ASP A CA 1
ATOM 917 C C . ASP A 1 111 ? 3.615 -1.530 -22.484 1.00 48.97 111 ASP A C 1
ATOM 919 O O . ASP A 1 11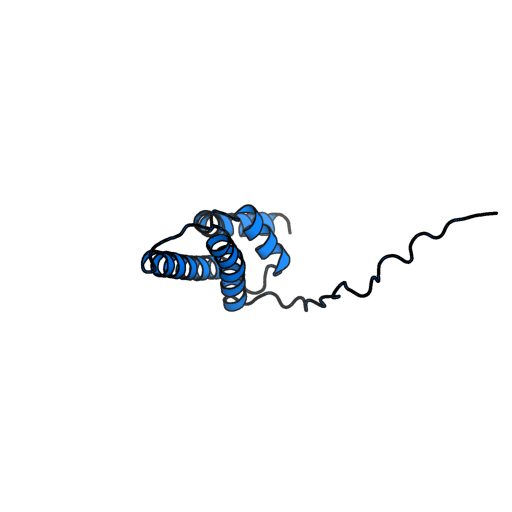1 ? 4.541 -1.472 -23.333 1.00 48.97 111 ASP A O 1
#

pLDDT: mean 72.23, std 16.71, range [36.97, 90.38]